Protein AF-A0AAN6U798-F1 (afdb_monomer_lite)

Sequence (147 aa):
MRNICKSAILKPLLNDYFAYQACDKNERRDRPPSESLAIFKEMKDGTDFGRKHCIRARIALDSPNGAMRNSWLQEKLAQLPRTNLDFARLYFLRTFLSKKKLTKVVDTGIVTGWDDSRMPTVRGLTVPALCGFMLTQGASRNAVTMD

pLDDT: mean 73.4, std 20.32, range [31.11, 95.44]

Organism: NCBI:txid2587402

Radius of gyration: 24.09 Å; chains: 1; bounding box: 48×41×59 Å

Foldseek 3Di:
DDDDDPPPPPPPPLQPFQQWDDDDVDPCNPPHSVVVVVLVVCLVVPHPSNVVDATWGDFDCPDPDPCRHGHRDDPDPPPDPDDDDDFADEAEDVADPDPVVQVVCVVVVVAVHCCGCPHPDPNNDDPVVVVVVCVVVDTHNDHDYHD

Structure (mmCIF, N/CA/C/O backbone):
data_AF-A0AAN6U798-F1
#
_entry.id   AF-A0AAN6U798-F1
#
loop_
_atom_site.group_PDB
_atom_site.id
_atom_site.type_symbol
_atom_site.label_atom_id
_atom_site.label_alt_id
_atom_site.label_comp_id
_atom_site.label_asym_id
_atom_site.label_entity_id
_atom_site.label_seq_id
_atom_site.pdbx_PDB_ins_code
_atom_site.Cartn_x
_atom_site.Cartn_y
_atom_site.Cartn_z
_atom_site.occupancy
_atom_site.B_iso_or_equiv
_atom_site.auth_seq_id
_atom_site.auth_comp_id
_atom_site.auth_asym_id
_atom_site.auth_atom_id
_atom_site.pdbx_PDB_model_num
ATOM 1 N N . MET A 1 1 ? -3.490 23.808 -32.966 1.00 33.59 1 MET A N 1
ATOM 2 C CA . MET A 1 1 ? -2.248 24.125 -33.700 1.00 33.59 1 MET A CA 1
ATOM 3 C C . MET A 1 1 ? -1.425 22.857 -33.821 1.00 33.59 1 MET A C 1
ATOM 5 O O . MET A 1 1 ? -1.076 22.258 -32.814 1.00 33.59 1 MET A O 1
ATOM 9 N N . ARG A 1 2 ? -1.268 22.384 -35.058 1.00 33.03 2 ARG A N 1
ATOM 10 C CA . ARG A 1 2 ? -0.542 21.164 -35.418 1.00 33.03 2 ARG A CA 1
ATOM 11 C C . ARG A 1 2 ? 0.940 21.504 -35.595 1.00 33.03 2 ARG A C 1
ATOM 13 O O . ARG A 1 2 ? 1.256 22.627 -35.961 1.00 33.03 2 ARG A O 1
ATOM 20 N N . ASN A 1 3 ? 1.771 20.473 -35.469 1.00 37.50 3 ASN A N 1
ATOM 21 C CA . ASN A 1 3 ? 3.105 20.347 -36.062 1.00 37.50 3 ASN A CA 1
ATOM 22 C C . ASN A 1 3 ? 4.228 21.219 -35.489 1.00 37.50 3 ASN A C 1
ATOM 24 O O . ASN A 1 3 ? 4.513 22.292 -36.003 1.00 37.50 3 ASN A O 1
ATOM 28 N N . ILE A 1 4 ? 4.997 20.638 -34.564 1.00 34.53 4 ILE A N 1
ATOM 29 C CA . ILE A 1 4 ? 6.454 20.803 -34.576 1.00 34.53 4 ILE A CA 1
ATOM 30 C C . ILE A 1 4 ? 7.071 19.396 -34.520 1.00 34.53 4 ILE A C 1
ATOM 32 O O . ILE A 1 4 ? 6.986 18.688 -33.520 1.00 34.53 4 ILE A O 1
ATOM 36 N N . CYS A 1 5 ? 7.578 18.965 -35.675 1.00 33.78 5 CYS A N 1
ATOM 37 C CA . CYS A 1 5 ? 8.659 17.998 -35.886 1.00 33.78 5 CYS A CA 1
ATOM 38 C C . CYS A 1 5 ? 8.776 16.789 -34.929 1.00 33.78 5 CYS A C 1
ATOM 40 O O . CYS A 1 5 ? 9.743 16.673 -34.182 1.00 33.78 5 CYS A O 1
ATOM 42 N N . LYS A 1 6 ? 7.874 15.800 -35.035 1.00 38.38 6 LYS A N 1
ATOM 43 C CA . LYS A 1 6 ? 8.084 14.463 -34.425 1.00 38.38 6 LYS A CA 1
ATOM 44 C C . LYS A 1 6 ? 8.991 13.527 -35.244 1.00 38.38 6 LYS A C 1
ATOM 46 O O . LYS A 1 6 ? 9.313 12.441 -34.776 1.00 38.38 6 LYS A O 1
ATOM 51 N N . SER A 1 7 ? 9.423 13.913 -36.447 1.00 36.28 7 SER A N 1
ATOM 52 C CA . SER A 1 7 ? 10.140 13.013 -37.367 1.00 36.28 7 SER A CA 1
ATOM 53 C C . SER A 1 7 ? 11.673 13.049 -37.274 1.00 36.28 7 SER A C 1
ATOM 55 O O . SER A 1 7 ? 12.311 12.182 -37.868 1.00 36.28 7 SER A O 1
ATOM 57 N N . ALA A 1 8 ? 12.274 13.984 -36.525 1.00 35.44 8 ALA A N 1
ATOM 58 C CA . ALA A 1 8 ? 13.729 14.202 -36.551 1.00 35.44 8 ALA A CA 1
ATOM 59 C C . ALA A 1 8 ? 14.489 13.814 -35.265 1.00 35.44 8 ALA A C 1
ATOM 61 O O . ALA A 1 8 ? 15.694 13.606 -35.319 1.00 35.44 8 ALA A O 1
ATOM 62 N N . ILE A 1 9 ? 13.814 13.659 -34.119 1.00 37.59 9 ILE A N 1
ATOM 63 C CA . ILE A 1 9 ? 14.491 13.413 -32.823 1.00 37.59 9 ILE A CA 1
ATOM 64 C C . ILE A 1 9 ? 14.493 11.919 -32.438 1.00 37.59 9 ILE A C 1
ATOM 66 O O . ILE A 1 9 ? 15.303 11.467 -31.637 1.00 37.59 9 ILE A O 1
ATOM 70 N N . LEU A 1 10 ? 13.619 11.112 -33.045 1.00 37.62 10 LEU A N 1
ATOM 71 C CA . LEU A 1 10 ? 13.371 9.724 -32.629 1.00 37.62 10 LEU A CA 1
ATOM 72 C C . LEU A 1 10 ? 14.295 8.669 -33.254 1.00 37.62 10 LEU A C 1
ATOM 74 O O . LEU A 1 10 ? 14.199 7.502 -32.887 1.00 37.62 10 LEU A O 1
ATOM 78 N N . LYS A 1 11 ? 15.175 9.043 -34.189 1.00 39.72 11 LYS A N 1
ATOM 79 C CA . LYS A 1 11 ? 16.011 8.077 -34.923 1.00 39.72 11 LYS A CA 1
ATOM 80 C C . LYS A 1 11 ? 17.413 7.819 -34.341 1.00 39.72 11 LYS A C 1
ATOM 82 O O . LYS A 1 11 ? 17.846 6.681 -34.476 1.00 39.72 11 LYS A O 1
ATOM 87 N N . PRO A 1 12 ? 18.106 8.752 -33.651 1.00 33.88 12 PRO A N 1
ATOM 88 C CA . PRO A 1 12 ? 19.424 8.439 -33.082 1.00 33.88 12 PRO A CA 1
ATOM 89 C C . PRO A 1 12 ? 19.365 7.843 -31.665 1.00 33.88 12 PRO A C 1
ATOM 91 O O . PRO A 1 12 ? 20.309 7.201 -31.233 1.00 33.88 12 PRO A O 1
ATOM 94 N N . LEU A 1 13 ? 18.262 8.024 -30.929 1.00 36.47 13 LEU A N 1
ATOM 95 C CA . LEU A 1 13 ? 18.167 7.666 -29.501 1.00 36.47 13 LEU A CA 1
ATOM 96 C C . LEU A 1 13 ? 17.644 6.247 -29.227 1.00 36.47 13 LEU A C 1
ATOM 98 O O . LEU A 1 13 ? 17.508 5.851 -28.068 1.00 36.47 13 LEU A O 1
ATOM 102 N N . LEU A 1 14 ? 17.320 5.488 -30.276 1.00 40.91 14 LEU A N 1
ATOM 103 C CA . LEU A 1 14 ? 16.775 4.135 -30.147 1.00 40.91 14 LEU A CA 1
ATOM 104 C C . LEU A 1 14 ? 17.865 3.059 -29.985 1.00 40.91 14 LEU A C 1
ATOM 106 O O . LEU A 1 14 ? 17.546 1.945 -29.578 1.00 40.91 14 LEU A O 1
ATOM 110 N N . ASN A 1 15 ? 19.128 3.382 -30.285 1.00 34.25 15 ASN A N 1
ATOM 111 C CA . ASN A 1 15 ? 20.196 2.382 -30.386 1.00 34.25 15 ASN A CA 1
ATOM 112 C C . ASN A 1 15 ? 20.916 2.070 -29.065 1.00 34.25 15 ASN A C 1
ATOM 114 O O . ASN A 1 15 ? 21.403 0.954 -28.919 1.00 34.25 15 ASN A O 1
ATOM 118 N N . ASP A 1 16 ? 20.904 2.967 -28.073 1.00 34.78 16 ASP A N 1
ATOM 119 C CA . ASP A 1 16 ? 21.809 2.819 -26.915 1.00 34.78 16 ASP A CA 1
ATOM 120 C C . ASP A 1 16 ? 21.140 2.345 -25.613 1.00 34.78 16 ASP A C 1
ATOM 122 O O . ASP A 1 16 ? 21.822 2.091 -24.624 1.00 34.78 16 ASP A O 1
ATOM 126 N N . TYR A 1 17 ? 19.810 2.199 -25.576 1.00 37.56 17 TYR A N 1
ATOM 127 C CA . TYR A 1 17 ? 19.089 1.977 -24.307 1.00 37.56 17 TYR A CA 1
ATOM 128 C C . TYR A 1 17 ? 18.102 0.806 -24.288 1.00 37.56 17 TYR A C 1
ATOM 130 O O . TYR A 1 17 ? 17.517 0.527 -23.240 1.00 37.56 17 TYR A O 1
ATOM 138 N N . PHE A 1 18 ? 17.925 0.077 -25.394 1.00 33.75 18 PHE A N 1
ATOM 139 C CA . PHE A 1 18 ? 17.010 -1.071 -25.451 1.00 33.75 18 PHE A CA 1
ATOM 140 C C . PHE A 1 18 ? 17.738 -2.394 -25.213 1.00 33.75 18 PHE A C 1
ATOM 142 O O . PHE A 1 18 ? 17.734 -3.306 -26.033 1.00 33.75 18 PHE A O 1
ATOM 149 N N . ALA A 1 19 ? 18.350 -2.495 -24.041 1.00 32.66 19 ALA A N 1
ATOM 150 C CA . ALA A 1 19 ? 18.887 -3.732 -23.511 1.00 32.66 19 ALA A CA 1
ATOM 151 C C . ALA A 1 19 ? 17.866 -4.327 -22.530 1.00 32.66 19 ALA A C 1
ATOM 153 O O . ALA A 1 19 ? 17.821 -3.966 -21.353 1.00 32.66 19 ALA A O 1
ATOM 154 N N . TYR A 1 20 ? 17.011 -5.211 -23.040 1.00 40.06 20 TYR A N 1
ATOM 155 C CA . TYR A 1 20 ? 15.884 -5.769 -22.303 1.00 40.06 20 TYR A CA 1
ATOM 156 C C . TYR A 1 20 ? 15.990 -7.282 -22.182 1.00 40.06 20 TYR A C 1
ATOM 158 O O . TYR A 1 20 ? 15.706 -7.968 -23.153 1.00 40.06 20 TYR A O 1
ATOM 166 N N . GLN A 1 21 ? 16.335 -7.807 -21.001 1.00 34.56 21 GLN A N 1
ATOM 167 C CA . GLN A 1 21 ? 15.890 -9.136 -20.569 1.00 34.56 21 GLN A CA 1
ATOM 168 C C . GLN A 1 21 ? 16.365 -9.495 -19.170 1.00 34.56 21 GLN A C 1
ATOM 170 O O . GLN A 1 21 ? 17.447 -9.104 -18.734 1.00 34.56 21 GLN A O 1
ATOM 175 N N . ALA A 1 22 ? 15.581 -10.349 -18.512 1.00 31.59 22 ALA A N 1
ATOM 176 C CA . ALA A 1 22 ? 16.094 -11.129 -17.413 1.00 31.59 22 ALA A CA 1
ATOM 177 C C . ALA A 1 22 ? 15.381 -12.465 -17.179 1.00 31.59 22 ALA A C 1
ATOM 179 O O . ALA A 1 22 ? 14.163 -12.570 -17.237 1.00 31.59 22 ALA A O 1
ATOM 180 N N . CYS A 1 23 ? 16.196 -13.459 -16.853 1.00 31.11 23 CYS A N 1
ATOM 181 C CA . CYS A 1 23 ? 16.056 -14.496 -15.827 1.00 31.11 23 CYS A CA 1
ATOM 182 C C . CYS A 1 23 ? 17.417 -15.216 -15.844 1.00 31.11 23 CYS A C 1
ATOM 184 O O . CYS A 1 23 ? 17.934 -15.408 -16.932 1.00 31.11 23 CYS A O 1
ATOM 186 N N . ASP A 1 24 ? 18.041 -15.491 -14.702 1.00 34.50 24 ASP A N 1
ATOM 187 C CA . ASP A 1 24 ? 19.209 -16.377 -14.481 1.00 34.50 24 ASP A CA 1
ATOM 188 C C . ASP A 1 24 ? 20.135 -16.667 -15.671 1.00 34.50 24 ASP A C 1
ATOM 190 O O . ASP A 1 24 ? 19.786 -17.513 -16.481 1.00 34.50 24 ASP A O 1
ATOM 194 N N . LYS A 1 25 ? 21.297 -15.984 -15.785 1.00 48.41 25 LYS A N 1
ATOM 195 C CA . LYS A 1 25 ? 22.319 -16.174 -16.854 1.00 48.41 25 LYS A CA 1
ATOM 196 C C . LYS A 1 25 ? 21.720 -16.686 -18.190 1.00 48.41 25 LYS A C 1
ATOM 198 O O . LYS A 1 25 ? 22.226 -17.634 -18.778 1.00 48.41 25 LYS A O 1
ATOM 203 N N . ASN A 1 26 ? 20.590 -16.103 -18.616 1.00 51.53 26 ASN A N 1
ATOM 204 C CA . ASN A 1 26 ? 19.814 -16.632 -19.733 1.00 51.53 26 ASN A CA 1
ATOM 205 C C . ASN A 1 26 ? 20.589 -16.378 -21.012 1.00 51.53 26 ASN A C 1
ATOM 207 O O . ASN A 1 26 ? 20.977 -15.237 -21.259 1.00 51.53 26 ASN A O 1
ATOM 211 N N . GLU A 1 27 ? 20.626 -17.381 -21.876 1.00 57.16 27 GLU A N 1
ATOM 212 C CA . GLU A 1 27 ? 20.960 -17.305 -23.304 1.00 57.16 27 GLU A CA 1
ATOM 213 C C . GLU A 1 27 ? 20.385 -16.055 -24.007 1.00 57.16 27 GLU A C 1
ATOM 215 O O . GLU A 1 27 ? 20.956 -15.515 -24.945 1.00 57.16 27 GLU A O 1
ATOM 220 N N . ARG A 1 28 ? 19.262 -15.534 -23.502 1.00 64.81 28 ARG A N 1
ATOM 221 C CA . ARG A 1 28 ? 18.529 -14.400 -24.067 1.00 64.81 28 ARG A CA 1
ATOM 222 C C . ARG A 1 28 ? 18.985 -13.020 -23.567 1.00 64.81 28 ARG A C 1
ATOM 224 O O . ARG A 1 28 ? 18.541 -12.018 -24.106 1.00 64.81 28 ARG A O 1
ATOM 231 N N . ARG A 1 29 ? 19.842 -12.912 -22.542 1.00 65.19 29 ARG A N 1
ATOM 232 C CA . ARG A 1 29 ? 20.289 -11.602 -22.009 1.00 65.19 29 ARG A CA 1
ATOM 233 C C . ARG A 1 29 ? 21.066 -10.801 -23.051 1.00 65.19 29 ARG A C 1
ATOM 235 O O . ARG A 1 29 ? 20.896 -9.583 -23.096 1.00 65.19 29 ARG A O 1
ATOM 242 N N . ASP A 1 30 ? 21.858 -11.484 -23.871 1.00 71.56 30 ASP A N 1
ATOM 243 C CA . ASP A 1 30 ? 22.761 -10.893 -24.867 1.00 71.56 30 ASP A CA 1
ATOM 244 C C . ASP A 1 30 ? 22.144 -10.826 -26.27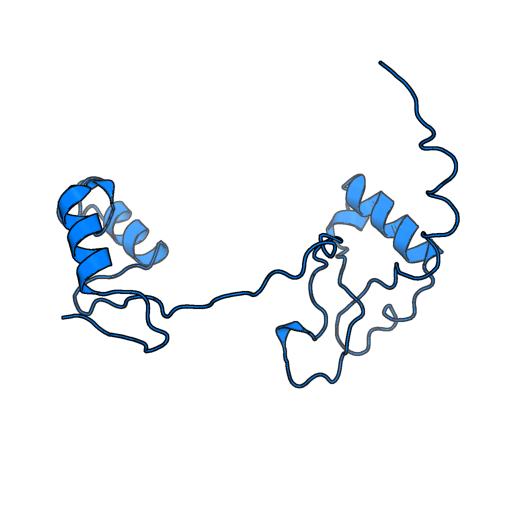4 1.00 71.56 30 ASP A C 1
ATOM 246 O O . ASP A 1 30 ? 22.828 -10.555 -27.258 1.00 71.56 30 ASP A O 1
ATOM 250 N N . ARG A 1 31 ? 20.823 -11.019 -26.367 1.00 75.19 31 ARG A N 1
ATOM 251 C CA . ARG A 1 31 ? 20.047 -10.877 -27.599 1.00 75.19 31 ARG A CA 1
ATOM 252 C C . ARG A 1 31 ? 20.252 -9.494 -28.247 1.00 75.19 31 ARG A C 1
ATOM 254 O O . ARG A 1 31 ? 20.252 -8.482 -27.532 1.00 75.19 31 ARG A O 1
ATOM 261 N N . PRO A 1 32 ? 20.342 -9.408 -29.590 1.00 84.12 32 PRO A N 1
ATOM 262 C CA . PRO A 1 32 ? 20.433 -8.127 -30.277 1.00 84.12 32 PRO A CA 1
ATOM 263 C C . PRO A 1 32 ? 19.157 -7.272 -30.099 1.00 84.12 32 PRO A C 1
ATOM 265 O O . PRO A 1 32 ? 18.044 -7.803 -29.987 1.00 84.12 32 PRO A O 1
ATOM 268 N N . PRO A 1 33 ? 19.270 -5.929 -30.127 1.00 81.38 33 PRO A N 1
ATOM 269 C CA . PRO A 1 33 ? 18.114 -5.036 -29.993 1.00 81.38 33 PRO A CA 1
ATOM 270 C C . PRO A 1 33 ? 17.022 -5.268 -31.049 1.00 81.38 33 PRO A C 1
ATOM 272 O O . PRO A 1 33 ? 15.837 -5.140 -30.746 1.00 81.38 33 PRO A O 1
ATOM 275 N N . SER A 1 34 ? 17.401 -5.655 -32.271 1.00 85.56 34 SER A N 1
ATOM 276 C CA . SER A 1 34 ? 16.475 -5.921 -33.382 1.00 85.56 34 SER A CA 1
ATOM 277 C C . SER A 1 34 ? 15.478 -7.041 -33.069 1.00 85.56 34 SER A C 1
ATOM 279 O O . SER A 1 34 ? 14.275 -6.874 -33.273 1.00 85.56 34 SER A O 1
ATOM 281 N N . GLU A 1 35 ? 15.959 -8.155 -32.519 1.00 85.12 35 GLU A N 1
ATOM 282 C CA . GLU A 1 35 ? 15.127 -9.295 -32.128 1.00 85.12 35 GLU A CA 1
ATOM 283 C C . GLU A 1 35 ? 14.245 -8.943 -30.921 1.00 85.12 35 GLU A C 1
ATOM 285 O O . GLU A 1 35 ? 13.057 -9.258 -30.895 1.00 85.12 35 GLU A O 1
ATOM 290 N N . SER A 1 36 ? 14.790 -8.211 -29.947 1.00 82.31 36 SER A N 1
ATOM 291 C CA . SER A 1 36 ? 14.032 -7.760 -28.771 1.00 82.31 36 SER A CA 1
ATOM 292 C C . SER A 1 36 ? 12.853 -6.858 -29.153 1.00 82.31 36 SER A C 1
ATOM 294 O O . SER A 1 36 ? 11.753 -7.008 -28.621 1.00 82.31 36 SER A O 1
ATOM 296 N N . LEU A 1 37 ? 13.057 -5.953 -30.115 1.00 84.94 37 LEU A N 1
ATOM 297 C CA . LEU A 1 37 ? 12.007 -5.076 -30.634 1.00 84.94 37 LEU A CA 1
ATOM 298 C C . LEU A 1 37 ? 10.936 -5.841 -31.421 1.00 84.94 37 LEU A C 1
ATOM 300 O O . LEU A 1 37 ? 9.764 -5.477 -31.340 1.00 84.94 37 LEU A O 1
ATOM 304 N N . ALA A 1 38 ? 11.306 -6.885 -32.168 1.00 87.06 38 ALA A N 1
ATOM 305 C CA . ALA A 1 38 ? 10.341 -7.731 -32.872 1.00 87.06 38 ALA A CA 1
ATOM 306 C C . ALA A 1 38 ? 9.420 -8.462 -31.885 1.00 87.06 38 ALA A C 1
ATOM 308 O O . ALA A 1 38 ? 8.201 -8.417 -32.017 1.00 87.06 38 ALA A O 1
ATOM 309 N N . ILE A 1 39 ? 9.993 -9.035 -30.828 1.00 84.50 39 ILE A N 1
ATOM 310 C CA . ILE A 1 39 ? 9.233 -9.712 -29.771 1.00 84.50 39 ILE A CA 1
ATOM 311 C C . ILE A 1 39 ? 8.354 -8.718 -29.013 1.00 84.50 39 ILE A C 1
ATOM 313 O O . ILE A 1 39 ? 7.221 -9.033 -28.666 1.00 84.50 39 ILE A O 1
ATOM 317 N N . PHE A 1 40 ? 8.832 -7.494 -28.787 1.00 84.44 40 PHE A N 1
ATOM 318 C CA . PHE A 1 40 ? 8.008 -6.461 -28.167 1.00 84.44 40 PHE A CA 1
ATOM 319 C C . PHE A 1 40 ? 6.791 -6.078 -29.019 1.00 84.44 40 PHE A C 1
ATOM 321 O O . PHE A 1 40 ? 5.726 -5.815 -28.463 1.00 84.44 40 PHE A O 1
ATOM 328 N N . LYS A 1 41 ? 6.914 -6.075 -30.352 1.00 88.25 41 LYS A N 1
ATOM 329 C CA . LYS A 1 41 ? 5.759 -5.869 -31.240 1.00 88.25 41 LYS A CA 1
ATOM 330 C C . LYS A 1 41 ? 4.730 -6.982 -31.053 1.00 88.25 41 LYS A C 1
ATOM 332 O O . LYS A 1 41 ? 3.586 -6.678 -30.750 1.00 88.25 41 LYS A O 1
ATOM 337 N N . GLU A 1 42 ? 5.165 -8.240 -31.059 1.00 85.88 42 GLU A N 1
ATOM 338 C CA . GLU A 1 42 ? 4.302 -9.398 -30.772 1.00 85.88 42 GLU A CA 1
ATOM 339 C C . GLU A 1 42 ? 3.622 -9.314 -29.393 1.00 85.88 42 GLU A C 1
ATOM 341 O O . GLU A 1 42 ? 2.448 -9.650 -29.235 1.00 85.88 42 GLU A O 1
ATOM 346 N N . MET A 1 43 ? 4.337 -8.821 -28.375 1.00 83.62 43 MET A N 1
ATOM 347 C CA . MET A 1 43 ? 3.775 -8.564 -27.043 1.00 83.62 43 MET A CA 1
ATOM 348 C C . MET A 1 43 ? 2.702 -7.476 -27.064 1.00 83.62 43 MET A C 1
ATOM 350 O O . MET A 1 43 ? 1.670 -7.628 -26.413 1.00 83.62 43 MET A O 1
ATOM 354 N N . LYS A 1 44 ? 2.945 -6.386 -27.798 1.00 85.94 44 LYS A N 1
ATOM 355 C CA . LYS A 1 44 ? 1.997 -5.281 -27.956 1.00 85.94 44 LYS A CA 1
ATOM 356 C C . LYS A 1 44 ? 0.742 -5.724 -28.706 1.00 85.94 44 LYS A C 1
ATOM 358 O O . LYS A 1 44 ? -0.356 -5.324 -28.328 1.00 85.94 44 LYS A O 1
ATOM 363 N N . ASP A 1 45 ? 0.916 -6.564 -29.719 1.00 89.50 45 ASP A N 1
ATOM 364 C CA . ASP A 1 45 ? -0.167 -7.114 -30.534 1.00 89.50 45 ASP A CA 1
ATOM 365 C C . ASP A 1 45 ? -0.910 -8.255 -29.808 1.00 89.50 45 ASP A C 1
ATOM 367 O O . ASP A 1 45 ? -1.988 -8.676 -30.221 1.00 89.50 45 ASP A O 1
ATOM 371 N N . GLY A 1 46 ? -0.382 -8.716 -28.667 1.00 87.00 46 GLY A N 1
ATOM 372 C CA . GLY A 1 46 ? -1.064 -9.626 -27.750 1.00 87.00 46 GLY A CA 1
ATOM 373 C C . GLY A 1 46 ? -1.152 -11.068 -28.246 1.00 87.00 46 GLY A C 1
ATOM 374 O O . GLY A 1 46 ? -2.026 -11.807 -27.773 1.00 87.00 46 GLY A O 1
ATOM 375 N N . THR A 1 47 ? -0.265 -11.464 -29.164 1.00 89.75 47 THR A N 1
ATOM 376 C CA . THR A 1 47 ? -0.203 -12.816 -29.734 1.00 89.75 47 THR A CA 1
ATOM 377 C C . THR A 1 47 ? 0.128 -13.863 -28.665 1.00 89.75 47 THR A C 1
ATOM 379 O O . THR A 1 47 ? 0.676 -13.548 -27.603 1.00 89.75 47 THR A O 1
ATOM 382 N N . ASP A 1 48 ? -0.179 -15.140 -28.918 1.00 87.88 48 ASP A N 1
ATOM 383 C CA . ASP A 1 48 ? 0.133 -16.230 -27.975 1.00 87.88 48 ASP A CA 1
ATOM 384 C C . ASP A 1 48 ? 1.634 -16.350 -27.688 1.00 87.88 48 ASP A C 1
ATOM 386 O O . ASP A 1 48 ? 2.044 -16.782 -26.607 1.00 87.88 48 ASP A O 1
ATOM 390 N N . PHE A 1 49 ? 2.465 -15.938 -28.648 1.00 81.06 49 PHE A N 1
ATOM 391 C CA . PHE A 1 49 ? 3.898 -15.800 -28.459 1.00 81.06 49 PHE A CA 1
ATOM 392 C C . PHE A 1 49 ? 4.216 -14.607 -27.549 1.00 81.06 49 PHE A C 1
ATOM 394 O O . PHE A 1 49 ? 4.927 -14.777 -26.558 1.00 81.06 49 PHE A O 1
ATOM 401 N N . GLY A 1 50 ? 3.640 -13.431 -27.811 1.00 75.75 50 GLY A N 1
ATOM 402 C CA . GLY A 1 50 ? 3.810 -12.233 -26.988 1.00 75.75 50 GLY A CA 1
ATOM 403 C C . GLY A 1 50 ? 3.436 -12.437 -25.515 1.00 75.75 50 GLY A C 1
ATOM 404 O O . GLY A 1 50 ? 4.196 -12.064 -24.626 1.00 75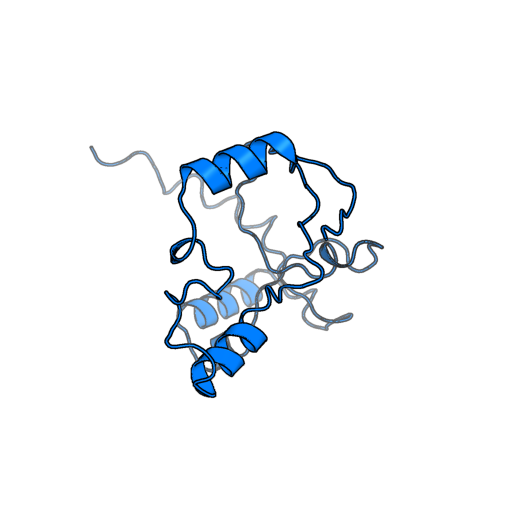.75 50 GLY A O 1
ATOM 405 N N . ARG A 1 51 ? 2.325 -13.123 -25.227 1.00 77.38 51 ARG A N 1
ATOM 406 C CA . ARG A 1 51 ? 1.862 -13.387 -23.846 1.00 77.38 51 ARG A CA 1
ATOM 407 C C . ARG A 1 51 ? 2.816 -14.256 -23.022 1.00 77.38 51 ARG A C 1
ATOM 409 O O . ARG A 1 51 ? 2.817 -14.170 -21.798 1.00 77.38 51 ARG A O 1
ATOM 416 N N . LYS A 1 52 ? 3.625 -15.090 -23.682 1.00 80.50 52 LYS A N 1
ATOM 417 C CA . LYS A 1 52 ? 4.655 -15.928 -23.040 1.00 80.50 52 LYS A CA 1
ATOM 418 C C . LYS A 1 52 ? 5.954 -15.162 -22.770 1.00 80.50 52 LYS A C 1
ATOM 420 O O . LYS A 1 52 ? 6.830 -15.677 -22.076 1.00 80.50 52 LYS A O 1
ATOM 425 N N . HIS A 1 53 ? 6.096 -13.959 -23.326 1.00 77.75 53 HIS A N 1
ATOM 426 C CA . HIS A 1 53 ? 7.291 -13.134 -23.214 1.00 77.75 53 HIS A CA 1
ATOM 427 C C . HIS A 1 53 ? 7.084 -11.972 -22.253 1.00 77.75 53 HIS A C 1
ATOM 429 O O . HIS A 1 53 ? 5.973 -11.552 -21.944 1.00 77.75 53 HIS A O 1
ATOM 435 N N . CYS A 1 54 ? 8.196 -11.480 -21.719 1.00 75.38 54 CYS A N 1
ATOM 436 C CA . CYS A 1 54 ? 8.182 -10.483 -20.671 1.00 75.38 54 CYS A CA 1
ATOM 437 C C . CYS A 1 54 ? 9.420 -9.589 -20.788 1.00 75.38 54 CYS A C 1
ATOM 439 O O . CYS A 1 54 ? 10.510 -10.066 -21.119 1.00 75.38 54 CYS A O 1
ATOM 441 N N . ILE A 1 55 ? 9.241 -8.294 -20.540 1.00 76.56 55 ILE A N 1
ATOM 442 C CA . ILE A 1 55 ? 10.284 -7.282 -20.698 1.00 76.56 55 ILE A CA 1
ATOM 443 C C . ILE A 1 55 ? 10.855 -6.921 -19.334 1.00 76.56 55 ILE A C 1
ATOM 445 O O . ILE A 1 55 ? 10.122 -6.580 -18.410 1.00 76.56 55 ILE A O 1
ATOM 449 N N . ARG A 1 56 ? 12.182 -6.958 -19.213 1.00 70.00 56 ARG A N 1
ATOM 450 C CA . ARG A 1 56 ? 12.903 -6.616 -17.981 1.00 70.00 56 ARG A CA 1
ATOM 451 C C . ARG A 1 56 ? 14.117 -5.754 -18.305 1.00 70.00 56 ARG A C 1
ATOM 453 O O . ARG A 1 56 ? 14.705 -5.916 -19.368 1.00 70.00 56 ARG A O 1
ATOM 460 N N . ALA A 1 57 ? 14.491 -4.859 -17.404 1.00 72.69 57 ALA A N 1
ATOM 461 C CA . ALA A 1 57 ? 15.622 -3.956 -17.553 1.00 72.69 57 ALA A CA 1
ATOM 462 C C . ALA A 1 57 ? 16.967 -4.678 -17.356 1.00 72.69 57 ALA A C 1
ATOM 464 O O . ALA A 1 57 ? 17.133 -5.473 -16.425 1.00 72.69 57 ALA A O 1
ATOM 465 N N . ARG A 1 58 ? 17.957 -4.358 -18.199 1.00 71.69 58 ARG A N 1
ATOM 466 C CA . ARG A 1 58 ? 19.355 -4.774 -18.016 1.00 71.69 58 ARG A CA 1
ATOM 467 C C . ARG A 1 58 ? 20.068 -3.773 -17.091 1.00 71.69 58 ARG A C 1
ATOM 469 O O . ARG A 1 58 ? 20.503 -2.725 -17.548 1.00 71.69 58 ARG A O 1
ATOM 476 N N . ILE A 1 59 ? 20.157 -4.091 -15.794 1.00 71.81 59 ILE A N 1
ATOM 477 C CA . ILE A 1 59 ? 20.802 -3.241 -14.767 1.00 71.81 59 ILE A CA 1
ATOM 478 C C . ILE A 1 59 ? 22.084 -3.921 -14.252 1.00 71.81 59 ILE A C 1
ATOM 480 O O . ILE A 1 59 ? 23.117 -3.835 -14.902 1.00 71.81 59 ILE A O 1
ATOM 484 N N . ALA A 1 60 ? 22.029 -4.661 -13.144 1.00 67.50 60 ALA A N 1
ATOM 485 C CA . ALA A 1 60 ? 23.164 -5.399 -12.584 1.00 67.50 60 ALA A CA 1
ATOM 486 C C . ALA A 1 60 ? 22.661 -6.746 -12.049 1.00 67.50 60 ALA A C 1
ATOM 488 O O . ALA A 1 60 ? 21.679 -6.791 -11.309 1.00 67.50 60 ALA A O 1
ATOM 489 N N . LEU A 1 61 ? 23.275 -7.855 -12.474 1.00 65.38 61 LEU A N 1
ATOM 490 C CA . LEU A 1 61 ? 22.813 -9.205 -12.101 1.00 65.38 61 LEU A CA 1
ATOM 491 C C . LEU A 1 61 ? 23.309 -9.619 -10.712 1.00 65.38 61 LEU A C 1
ATOM 493 O O . LEU A 1 61 ? 22.631 -10.330 -9.980 1.00 65.38 61 LEU A O 1
ATOM 497 N N . ASP A 1 62 ? 24.500 -9.152 -10.387 1.00 73.06 62 ASP A N 1
ATOM 498 C CA . ASP A 1 62 ? 25.307 -9.421 -9.206 1.00 73.06 62 ASP A CA 1
ATOM 499 C C . ASP A 1 62 ? 25.089 -8.399 -8.081 1.00 73.06 62 ASP A C 1
ATOM 501 O O . ASP A 1 62 ? 25.668 -8.536 -7.007 1.00 73.06 62 ASP A O 1
ATOM 505 N N . SER A 1 63 ? 24.215 -7.404 -8.281 1.00 75.00 63 SER A N 1
ATOM 506 C CA . SER A 1 63 ? 23.924 -6.403 -7.250 1.00 75.00 63 SER A CA 1
ATOM 507 C C . SER A 1 63 ? 23.455 -7.074 -5.952 1.00 75.00 63 SER A C 1
ATOM 509 O O . SER A 1 63 ? 22.610 -7.971 -6.008 1.00 75.00 63 SER A O 1
ATOM 511 N N . PRO A 1 64 ? 23.913 -6.645 -4.765 1.00 79.38 64 PRO A N 1
ATOM 512 C CA . PRO A 1 64 ? 23.358 -7.118 -3.497 1.00 79.38 64 PRO A CA 1
ATOM 513 C C . PRO A 1 64 ? 21.883 -6.708 -3.321 1.00 79.38 64 PRO A C 1
ATOM 515 O O . PRO A 1 64 ? 21.153 -7.347 -2.567 1.00 79.38 64 PRO A O 1
ATOM 518 N N . ASN A 1 65 ? 21.415 -5.688 -4.051 1.00 78.62 65 ASN A N 1
ATOM 519 C CA . ASN A 1 65 ? 20.024 -5.258 -4.039 1.00 78.62 65 ASN A CA 1
ATOM 520 C C . ASN A 1 65 ? 19.173 -6.112 -4.994 1.00 78.62 65 ASN A C 1
ATOM 522 O O . ASN A 1 65 ? 19.254 -5.978 -6.218 1.00 78.62 65 ASN A O 1
ATOM 526 N N . GLY A 1 66 ? 18.296 -6.948 -4.432 1.00 71.38 66 GLY A N 1
ATOM 527 C CA . GLY A 1 66 ? 17.393 -7.812 -5.199 1.00 71.38 66 GLY A CA 1
ATOM 528 C C . GLY A 1 66 ? 16.460 -7.059 -6.154 1.00 71.38 66 GLY A C 1
ATOM 529 O O . GLY A 1 66 ? 16.151 -7.583 -7.217 1.00 71.38 66 GLY A O 1
ATOM 530 N N . ALA A 1 67 ? 16.076 -5.817 -5.840 1.00 70.75 67 ALA A N 1
ATOM 531 C CA . ALA A 1 67 ? 15.234 -4.997 -6.716 1.00 70.75 67 ALA A CA 1
ATOM 532 C C . ALA A 1 67 ? 15.977 -4.489 -7.964 1.00 70.75 67 ALA A C 1
ATOM 534 O O . ALA A 1 67 ? 15.350 -4.160 -8.969 1.00 70.75 67 ALA A O 1
ATOM 535 N N . MET A 1 68 ? 17.311 -4.421 -7.911 1.00 68.94 68 MET A N 1
ATOM 536 C CA . MET A 1 68 ? 18.148 -4.056 -9.059 1.00 68.94 68 MET A CA 1
ATOM 537 C C . MET A 1 68 ? 18.464 -5.255 -9.950 1.00 68.94 68 MET A C 1
ATOM 539 O O . MET A 1 68 ? 18.782 -5.080 -11.128 1.00 68.94 68 MET A O 1
ATOM 543 N N . ARG A 1 69 ? 18.344 -6.475 -9.417 1.00 66.88 69 ARG A N 1
ATOM 544 C CA . ARG A 1 69 ? 18.444 -7.685 -10.224 1.00 66.88 69 ARG A CA 1
ATOM 545 C C . ARG A 1 69 ? 17.195 -7.766 -11.081 1.00 66.88 69 ARG A C 1
ATOM 547 O O . ARG A 1 69 ? 16.104 -7.991 -10.569 1.00 66.88 69 ARG A O 1
ATOM 554 N N . ASN A 1 70 ? 17.363 -7.669 -12.398 1.00 57.34 70 ASN A N 1
ATOM 555 C CA . ASN A 1 70 ? 16.342 -8.137 -13.331 1.00 57.34 70 ASN A CA 1
ATOM 556 C C . ASN A 1 70 ? 14.981 -7.418 -13.195 1.00 57.34 70 ASN A C 1
ATOM 558 O O . ASN A 1 70 ? 13.933 -8.039 -13.383 1.00 57.34 70 ASN A O 1
ATOM 562 N N . SER A 1 71 ? 15.003 -6.125 -12.855 1.00 59.16 71 SER A N 1
ATOM 563 C CA . SER A 1 71 ? 13.797 -5.344 -12.567 1.00 59.16 71 SER A CA 1
ATOM 564 C C . SER A 1 71 ? 12.871 -5.248 -13.779 1.00 59.16 71 SER A C 1
ATOM 566 O O . SER A 1 71 ? 13.326 -5.058 -14.908 1.00 59.16 71 SER A O 1
ATOM 568 N N . TRP A 1 72 ? 11.564 -5.368 -13.558 1.00 55.75 72 TRP A N 1
ATOM 569 C CA . TRP A 1 72 ? 10.562 -5.061 -14.576 1.00 55.75 72 TRP A CA 1
ATOM 570 C C . TRP A 1 72 ? 10.691 -3.595 -14.973 1.00 55.75 72 TRP A C 1
ATOM 572 O O . TRP A 1 72 ? 10.832 -2.729 -14.109 1.00 55.75 72 TRP A O 1
ATOM 582 N N . LEU A 1 73 ? 10.705 -3.320 -16.278 1.00 54.62 73 LEU A N 1
ATOM 583 C CA . LEU A 1 73 ? 11.008 -1.978 -16.756 1.00 54.62 73 LEU A CA 1
ATOM 584 C C . LEU A 1 73 ? 9.977 -0.972 -16.227 1.00 54.62 73 LEU A C 1
ATOM 586 O O . LEU A 1 73 ? 8.796 -1.053 -16.554 1.00 54.62 73 LEU A O 1
ATOM 590 N N . GLN A 1 74 ? 10.453 0.015 -15.471 1.00 50.38 74 GLN A N 1
ATOM 591 C CA . GLN A 1 74 ? 9.762 1.286 -15.315 1.00 50.38 74 GLN A CA 1
ATOM 592 C C . GLN A 1 74 ? 10.302 2.235 -16.383 1.00 50.38 74 GLN A C 1
ATOM 594 O O . GLN A 1 74 ? 11.498 2.520 -16.444 1.00 50.38 74 GLN A O 1
ATOM 599 N N . GLU A 1 75 ? 9.416 2.645 -17.283 1.00 50.28 75 GLU A N 1
ATOM 600 C CA . GLU A 1 75 ? 9.731 3.507 -18.415 1.00 50.28 75 GLU A CA 1
ATOM 601 C C . GLU 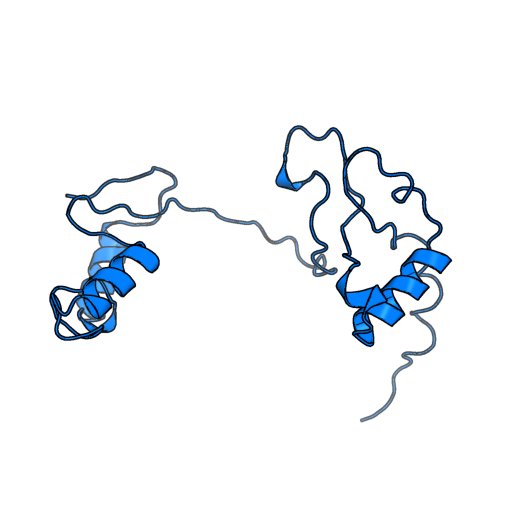A 1 75 ? 10.260 4.877 -17.948 1.00 50.28 75 GLU A C 1
ATOM 603 O O . GLU A 1 75 ? 9.946 5.348 -16.851 1.00 50.28 75 GLU A O 1
ATOM 608 N N . LYS A 1 76 ? 11.095 5.511 -18.784 1.00 48.56 76 LYS A N 1
ATOM 609 C CA . LYS A 1 76 ? 11.787 6.783 -18.516 1.00 48.56 76 LYS A CA 1
ATOM 610 C C . LYS A 1 76 ? 10.837 7.879 -17.998 1.00 48.56 76 LYS A C 1
ATOM 612 O O . LYS A 1 76 ? 10.273 8.641 -18.774 1.00 48.56 76 LYS A O 1
ATOM 617 N N . LEU A 1 77 ? 10.794 8.060 -16.679 1.00 50.94 77 LEU A N 1
ATOM 618 C CA . LEU A 1 77 ? 10.340 9.292 -16.015 1.00 50.94 77 LEU A CA 1
ATOM 619 C C . LEU A 1 77 ? 11.502 9.992 -15.286 1.00 50.94 77 LEU A C 1
ATOM 621 O O . LEU A 1 77 ? 11.309 10.674 -14.282 1.00 50.94 77 LEU A O 1
ATOM 625 N N . ALA A 1 78 ? 12.724 9.810 -15.791 1.00 50.72 78 ALA A N 1
ATOM 626 C CA . ALA A 1 78 ? 13.964 10.331 -15.220 1.00 50.72 78 ALA A CA 1
ATOM 627 C C . ALA A 1 78 ? 14.284 11.756 -15.707 1.00 50.72 78 ALA A C 1
ATOM 629 O O . ALA A 1 78 ? 15.361 11.996 -16.242 1.00 50.72 78 ALA A O 1
ATOM 630 N N . GLN A 1 79 ? 13.348 12.697 -15.570 1.00 56.69 79 GLN A N 1
ATOM 631 C CA . GLN A 1 79 ? 13.644 14.113 -15.847 1.00 56.69 79 GLN A CA 1
ATOM 632 C C . GLN A 1 79 ? 13.620 15.001 -14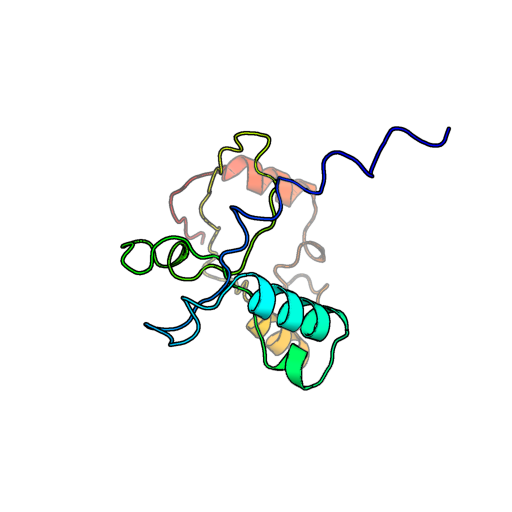.602 1.00 56.69 79 GLN A C 1
ATOM 634 O O . GLN A 1 79 ? 14.052 16.144 -14.676 1.00 56.69 79 GLN A O 1
ATOM 639 N N . LEU A 1 80 ? 13.196 14.482 -13.445 1.00 55.19 80 LEU A N 1
ATOM 640 C CA . LEU A 1 80 ? 13.265 15.205 -12.176 1.00 55.19 80 LEU A CA 1
ATOM 641 C C . LEU A 1 80 ? 13.867 14.286 -11.106 1.00 55.19 80 LEU A C 1
ATOM 643 O O . LEU A 1 80 ? 13.382 13.157 -10.967 1.00 55.19 80 LEU A O 1
ATOM 647 N N . PRO A 1 81 ? 14.893 14.720 -10.349 1.00 58.50 81 PRO A N 1
ATOM 648 C CA . PRO A 1 81 ? 15.362 13.969 -9.194 1.00 58.50 81 PRO A CA 1
ATOM 649 C C . PRO A 1 81 ? 14.231 13.931 -8.160 1.00 58.50 81 PRO A C 1
ATOM 651 O O . PRO A 1 81 ? 13.960 14.911 -7.471 1.00 58.50 81 PRO A O 1
ATOM 654 N N . ARG A 1 82 ? 13.516 12.805 -8.090 1.00 65.25 82 ARG A N 1
ATOM 655 C CA . ARG A 1 82 ? 12.519 12.559 -7.047 1.00 65.25 82 ARG A CA 1
ATOM 656 C C . ARG A 1 82 ? 13.193 11.823 -5.900 1.00 65.25 82 ARG A C 1
ATOM 658 O O . ARG A 1 82 ? 13.661 10.701 -6.078 1.00 65.25 82 ARG A O 1
ATOM 665 N N . THR A 1 83 ? 13.219 12.447 -4.731 1.00 76.25 83 THR A N 1
ATOM 666 C CA . THR A 1 83 ? 13.629 11.788 -3.491 1.00 76.25 83 THR A CA 1
ATOM 667 C C . THR A 1 83 ? 12.462 10.952 -2.982 1.00 76.25 83 THR A C 1
ATOM 669 O O . THR A 1 83 ? 11.399 11.493 -2.680 1.00 76.25 83 THR A O 1
ATOM 672 N N . ASN A 1 84 ? 12.645 9.634 -2.893 1.00 79.44 84 ASN A N 1
ATOM 673 C CA . ASN A 1 84 ? 11.664 8.762 -2.255 1.00 79.44 84 ASN A CA 1
ATOM 674 C C . ASN A 1 84 ? 11.790 8.910 -0.734 1.00 79.44 84 ASN A C 1
ATOM 676 O O . ASN A 1 84 ? 12.884 8.785 -0.180 1.00 79.44 84 ASN A O 1
ATOM 680 N N . LEU A 1 85 ? 10.676 9.204 -0.069 1.00 83.06 85 LEU A N 1
ATOM 681 C CA . LEU A 1 85 ? 10.588 9.280 1.384 1.00 83.06 85 LEU A CA 1
ATOM 682 C C . LEU A 1 85 ? 9.697 8.147 1.874 1.00 83.06 85 LEU A C 1
ATOM 684 O O . LEU A 1 85 ? 8.480 8.185 1.705 1.00 83.06 85 LEU A O 1
ATOM 688 N N . ASP A 1 86 ? 10.327 7.154 2.491 1.00 87.88 86 ASP A N 1
ATOM 689 C CA . ASP A 1 86 ? 9.627 6.009 3.055 1.00 87.88 86 ASP A CA 1
ATOM 690 C C . ASP A 1 86 ? 9.268 6.254 4.525 1.00 87.88 86 ASP A C 1
ATOM 692 O O . ASP A 1 86 ? 10.033 6.860 5.289 1.00 87.88 86 ASP A O 1
ATOM 696 N N . PHE A 1 87 ? 8.111 5.727 4.917 1.00 91.06 87 PHE A N 1
ATOM 697 C CA . PHE A 1 87 ? 7.597 5.701 6.282 1.00 91.06 87 PHE A CA 1
ATOM 698 C C . PHE A 1 87 ? 7.146 4.282 6.641 1.00 91.06 87 PHE A C 1
ATOM 700 O O . PHE A 1 87 ? 6.802 3.476 5.772 1.00 91.06 87 PHE A O 1
ATOM 707 N N . ALA A 1 88 ? 7.167 3.959 7.931 1.00 91.31 88 ALA A N 1
ATOM 708 C CA . ALA A 1 88 ? 6.711 2.671 8.419 1.00 91.31 88 ALA A CA 1
ATOM 709 C C . ALA A 1 88 ? 5.185 2.568 8.348 1.00 91.31 88 ALA A C 1
ATOM 711 O O . ALA A 1 88 ? 4.447 3.529 8.567 1.00 91.31 88 ALA A O 1
ATOM 712 N N . ARG A 1 89 ? 4.705 1.359 8.065 1.00 89.88 89 ARG A N 1
ATOM 713 C CA . ARG A 1 89 ? 3.283 1.031 8.140 1.00 89.88 89 ARG A CA 1
ATOM 714 C C . AR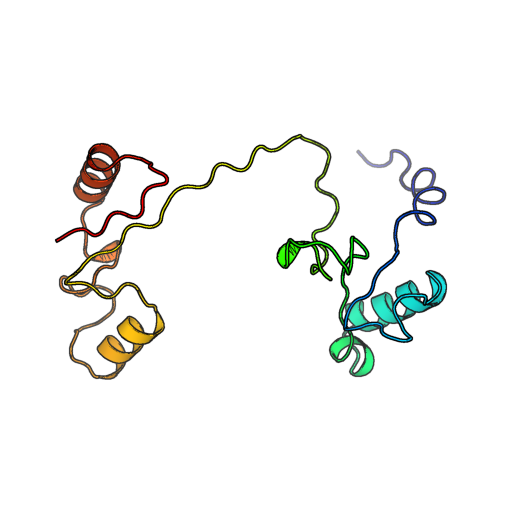G A 1 89 ? 2.847 0.924 9.606 1.00 89.88 89 ARG A C 1
ATOM 716 O O . ARG A 1 89 ? 3.590 0.390 10.424 1.00 89.88 89 ARG A O 1
ATOM 723 N N . LEU A 1 90 ? 1.620 1.352 9.902 1.00 88.19 90 LEU A N 1
ATOM 724 C CA . LEU A 1 90 ? 0.976 1.136 11.200 1.00 88.19 90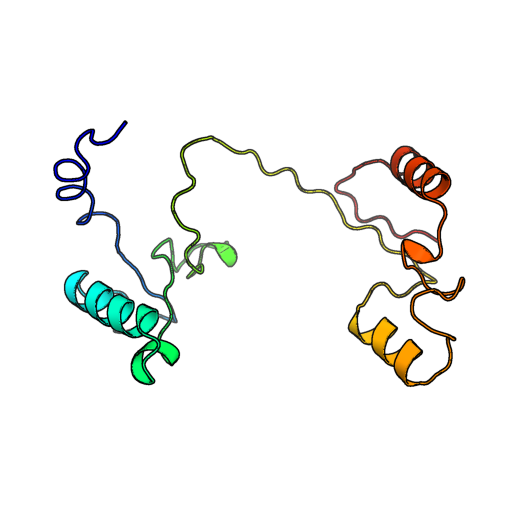 LEU A CA 1
ATOM 725 C C . LEU A 1 90 ? 0.482 -0.311 11.346 1.00 88.19 90 LEU A C 1
ATOM 727 O O . LEU A 1 90 ? -0.152 -0.855 10.431 1.00 88.19 90 LEU A O 1
ATOM 731 N N . TYR A 1 91 ? 0.741 -0.907 12.509 1.00 89.44 91 TYR A N 1
ATOM 732 C CA . TYR A 1 91 ? 0.251 -2.230 12.892 1.00 89.44 91 TYR A CA 1
ATOM 733 C C . TYR A 1 91 ? -0.669 -2.112 14.107 1.00 89.44 91 TYR A C 1
ATOM 735 O O . TYR A 1 91 ? -0.328 -1.441 15.071 1.00 89.44 91 TYR A O 1
ATOM 743 N N . PHE A 1 92 ? -1.819 -2.784 14.072 1.00 89.62 92 PHE A N 1
ATOM 744 C CA . PHE A 1 92 ? -2.781 -2.828 15.177 1.00 89.62 92 PHE A CA 1
ATOM 745 C C . PHE A 1 92 ? -2.831 -4.246 15.751 1.00 89.62 92 PHE A C 1
ATOM 747 O O . PHE A 1 92 ? -2.888 -5.205 14.980 1.00 89.62 92 PHE A O 1
ATOM 754 N N . LEU A 1 93 ? -2.832 -4.394 17.077 1.00 88.06 93 LEU A N 1
ATOM 755 C CA . LEU A 1 93 ? -2.835 -5.708 17.736 1.00 88.06 93 LEU A CA 1
ATOM 756 C C . LEU A 1 93 ? -4.173 -6.439 17.600 1.00 88.06 93 LEU A C 1
ATOM 758 O O . LEU A 1 93 ? -4.213 -7.618 17.252 1.00 88.06 93 LEU A O 1
ATOM 762 N N . ARG A 1 94 ? -5.281 -5.736 17.840 1.00 89.69 94 ARG A N 1
ATOM 763 C CA . ARG A 1 94 ? -6.634 -6.319 17.880 1.00 89.69 94 ARG A CA 1
ATOM 764 C C . ARG A 1 94 ? -7.388 -6.246 16.549 1.00 89.69 94 ARG A C 1
ATOM 766 O O . ARG A 1 94 ? -8.577 -6.543 16.495 1.00 89.69 94 ARG A O 1
ATOM 773 N N . THR A 1 95 ? -6.693 -5.907 15.464 1.00 89.19 95 THR A N 1
ATOM 774 C CA . THR A 1 95 ? -7.307 -5.665 14.154 1.00 89.19 95 THR A CA 1
ATOM 775 C C . THR A 1 95 ? -6.503 -6.315 13.039 1.00 89.19 95 THR A C 1
ATOM 777 O O . THR A 1 95 ? -5.286 -6.175 12.948 1.00 89.19 95 THR A O 1
ATOM 780 N N . PHE A 1 96 ? -7.185 -6.984 12.110 1.00 89.62 96 PHE A N 1
ATOM 781 C CA . PHE A 1 96 ? -6.563 -7.503 10.895 1.00 89.62 96 PHE A CA 1
ATOM 782 C C . PHE A 1 96 ? -6.769 -6.538 9.720 1.00 89.62 96 PHE A C 1
ATOM 784 O O . PHE A 1 96 ? -7.887 -6.246 9.317 1.00 89.62 96 PHE A O 1
ATOM 791 N N . LEU A 1 97 ? -5.666 -6.094 9.109 1.00 89.44 97 LEU A N 1
ATOM 792 C CA . LEU A 1 97 ? -5.674 -5.197 7.938 1.00 89.44 97 LEU A CA 1
ATOM 793 C C . LEU A 1 97 ? -5.523 -5.930 6.592 1.00 89.44 97 LEU A C 1
ATOM 795 O O . LEU A 1 97 ? -5.390 -5.307 5.539 1.00 89.44 97 LEU A O 1
ATOM 799 N N . SER A 1 98 ? -5.449 -7.263 6.602 1.00 92.00 98 SER A N 1
ATOM 800 C CA . SER A 1 98 ? -5.257 -8.040 5.374 1.00 92.00 98 SER A CA 1
ATOM 801 C C . SER A 1 98 ? -6.569 -8.178 4.610 1.00 92.00 98 SER A C 1
ATOM 803 O O . SER A 1 98 ? -7.530 -8.735 5.143 1.00 92.00 98 SER A O 1
ATOM 805 N N . LYS A 1 99 ? -6.573 -7.773 3.331 1.00 90.81 99 LYS A N 1
ATOM 806 C CA . LYS A 1 99 ? -7.735 -7.898 2.434 1.00 90.81 99 LYS A CA 1
ATOM 807 C C . LYS A 1 99 ? -8.301 -9.318 2.428 1.00 90.81 99 LYS A C 1
ATOM 809 O O . LYS A 1 99 ? -9.498 -9.487 2.583 1.00 90.81 99 LYS A O 1
ATOM 814 N N . LYS A 1 100 ? -7.443 -10.339 2.338 1.00 94.19 100 LYS A N 1
ATOM 815 C CA . LYS A 1 100 ? -7.876 -11.748 2.320 1.00 94.19 100 LYS A CA 1
ATOM 816 C C . LYS A 1 100 ? -8.615 -12.155 3.601 1.00 94.19 100 LYS A C 1
ATOM 818 O O . LYS A 1 100 ? -9.596 -12.885 3.529 1.00 94.19 100 LYS A O 1
ATOM 823 N N . LYS A 1 101 ? -8.147 -11.689 4.766 1.00 92.19 101 LYS A N 1
ATOM 824 C CA . LYS A 1 101 ? -8.787 -11.986 6.058 1.00 92.19 101 LYS A CA 1
ATOM 825 C C . LYS A 1 101 ? -10.124 -11.254 6.188 1.00 92.19 101 LYS A C 1
ATOM 827 O O . LYS A 1 101 ? -11.097 -11.869 6.595 1.00 92.19 101 LYS A O 1
ATOM 832 N N . LEU A 1 102 ? -10.174 -9.984 5.782 1.00 92.00 102 LEU A N 1
ATOM 833 C CA . LEU A 1 102 ? -11.403 -9.185 5.774 1.00 92.00 102 LEU A CA 1
ATOM 834 C C . LEU A 1 102 ? -12.469 -9.783 4.852 1.00 92.00 102 LEU A C 1
ATOM 836 O O . LEU A 1 102 ? -13.599 -9.965 5.285 1.00 92.00 102 LEU A O 1
ATOM 840 N N . THR A 1 103 ? -12.095 -10.175 3.632 1.00 92.69 103 THR A N 1
ATOM 841 C CA . THR A 1 103 ? -13.005 -10.855 2.700 1.00 92.69 103 THR A CA 1
ATOM 842 C C . THR A 1 103 ? -13.558 -12.139 3.310 1.00 92.69 103 THR A C 1
ATOM 844 O O . THR A 1 103 ? -14.765 -12.314 3.324 1.00 92.69 103 THR A O 1
ATOM 847 N N . LYS A 1 104 ? -12.714 -12.968 3.941 1.00 94.06 104 LYS A N 1
ATOM 848 C CA . LYS A 1 104 ? -13.183 -14.188 4.615 1.00 94.06 104 LYS A CA 1
ATOM 849 C C . LYS A 1 104 ? -14.233 -13.898 5.696 1.00 94.06 104 LYS A C 1
ATOM 851 O O . LYS A 1 104 ? -15.199 -14.638 5.807 1.00 94.06 104 LYS A O 1
ATOM 856 N N . VAL A 1 105 ? -14.051 -12.842 6.489 1.00 93.69 105 VAL A N 1
ATOM 857 C CA . VAL A 1 105 ? -14.993 -12.472 7.561 1.00 93.69 105 VAL A CA 1
ATOM 858 C C . VAL A 1 105 ? -16.339 -12.017 6.993 1.00 93.69 105 VAL A C 1
ATOM 860 O O . VAL A 1 105 ? -17.376 -12.424 7.516 1.00 93.69 105 VAL A O 1
ATOM 863 N N . VAL A 1 106 ? -16.324 -11.257 5.895 1.00 92.81 106 VAL A N 1
ATOM 864 C CA . VAL A 1 106 ? -17.538 -10.871 5.159 1.00 92.81 106 VAL A CA 1
ATOM 865 C C . VAL A 1 106 ? -18.220 -12.100 4.546 1.00 92.81 106 VAL A C 1
ATOM 867 O O . VAL A 1 106 ? -19.417 -12.279 4.735 1.00 92.81 106 VAL A O 1
ATOM 870 N N . ASP A 1 107 ? -17.462 -12.992 3.905 1.00 95.44 107 ASP A N 1
ATOM 871 C CA . ASP A 1 107 ? -17.996 -14.198 3.255 1.00 95.44 107 ASP A CA 1
ATOM 872 C C . ASP A 1 107 ? -18.623 -15.178 4.262 1.00 95.44 107 ASP A C 1
ATOM 874 O O . ASP A 1 107 ? -19.618 -15.831 3.967 1.00 95.44 107 ASP A O 1
ATOM 878 N N . THR A 1 108 ? -18.062 -15.276 5.474 1.00 95.06 108 THR A N 1
ATOM 879 C CA . THR A 1 108 ? -18.622 -16.103 6.563 1.00 95.06 108 THR A CA 1
ATOM 880 C C . THR A 1 108 ? -19.859 -15.500 7.237 1.00 95.06 108 THR A C 1
ATOM 882 O O . THR A 1 108 ? -20.455 -16.160 8.083 1.00 95.06 108 THR A O 1
ATOM 885 N N . GLY A 1 109 ? -20.237 -14.257 6.914 1.00 92.56 109 GLY A N 1
ATOM 886 C CA . GLY A 1 109 ? -21.406 -13.588 7.494 1.00 92.56 109 GLY A CA 1
ATOM 887 C C . GLY A 1 109 ? -21.259 -13.164 8.962 1.00 92.56 109 GLY A C 1
ATOM 888 O O . GLY A 1 109 ? -22.249 -12.816 9.598 1.00 92.56 109 GLY A O 1
ATOM 889 N N . ILE A 1 110 ? -20.042 -13.170 9.524 1.00 92.00 110 ILE A N 1
ATOM 890 C CA . ILE A 1 110 ? -19.777 -12.686 10.898 1.00 92.00 110 ILE A CA 1
ATOM 891 C C . ILE A 1 110 ? -20.065 -11.175 11.011 1.00 92.00 110 ILE A C 1
ATOM 893 O O . ILE A 1 110 ? -20.486 -10.674 12.062 1.00 92.00 110 ILE A O 1
ATOM 897 N N . VAL A 1 111 ? -19.832 -10.448 9.918 1.00 91.81 111 VAL A N 1
ATOM 898 C CA . VAL A 1 111 ? -20.128 -9.019 9.762 1.00 91.81 111 VAL A CA 1
ATOM 899 C C . VAL A 1 111 ? -21.242 -8.817 8.747 1.00 91.81 111 VAL A C 1
ATOM 901 O O . VAL A 1 111 ? -21.376 -9.603 7.812 1.00 91.81 111 VAL A O 1
ATOM 904 N N . THR A 1 112 ? -22.026 -7.751 8.912 1.00 90.69 112 THR A N 1
ATOM 905 C CA . THR A 1 112 ? -23.136 -7.441 7.995 1.00 90.69 112 THR A CA 1
ATOM 906 C C . THR A 1 112 ? -22.642 -7.033 6.604 1.00 90.69 112 THR A C 1
ATOM 908 O O . THR A 1 112 ? -23.349 -7.212 5.616 1.00 90.69 112 THR A O 1
ATOM 911 N N . GLY A 1 113 ? -21.414 -6.513 6.513 1.00 90.31 113 GLY A N 1
ATOM 912 C CA . GLY A 1 113 ? -20.767 -6.130 5.265 1.00 90.31 113 GLY A CA 1
ATOM 913 C C . GLY A 1 113 ? -19.498 -5.308 5.493 1.00 90.31 113 GLY A C 1
ATOM 914 O O . GLY A 1 113 ? -18.959 -5.250 6.596 1.00 90.31 113 GLY A O 1
ATOM 915 N N . TRP A 1 114 ? -19.020 -4.643 4.440 1.00 89.12 114 TRP A N 1
ATOM 916 C CA . TRP A 1 114 ? -17.830 -3.774 4.491 1.00 89.12 114 TRP A CA 1
ATOM 917 C C . TRP A 1 114 ? -18.050 -2.447 5.230 1.00 89.12 114 TRP A C 1
ATOM 919 O O . TRP A 1 114 ? -17.072 -1.780 5.582 1.00 89.12 114 TRP A O 1
ATOM 929 N N . ASP A 1 115 ? -19.315 -2.097 5.456 1.00 88.31 115 ASP A N 1
ATOM 930 C CA . ASP A 1 115 ? -19.760 -0.877 6.133 1.00 88.31 115 ASP A CA 1
ATOM 931 C C . ASP A 1 115 ? -20.110 -1.128 7.619 1.00 88.31 115 ASP A C 1
ATOM 933 O O . ASP A 1 115 ? -20.540 -0.215 8.318 1.00 88.31 115 ASP A O 1
ATOM 937 N N . ASP A 1 116 ? -19.928 -2.358 8.119 1.00 90.25 116 ASP A N 1
ATOM 938 C CA . ASP A 1 116 ? -20.145 -2.714 9.528 1.00 90.25 116 ASP A CA 1
ATOM 939 C C . ASP A 1 116 ? -19.173 -1.937 10.439 1.00 90.25 116 ASP A C 1
ATOM 941 O O . ASP A 1 116 ? -17.976 -1.881 10.161 1.00 90.25 116 ASP A O 1
ATOM 945 N N . SER A 1 117 ? -19.653 -1.370 11.553 1.00 86.75 117 SER A N 1
ATOM 946 C CA . SER A 1 117 ? -18.830 -0.575 12.485 1.00 86.75 117 SER A CA 1
ATOM 947 C C . SER A 1 117 ? -17.663 -1.351 13.108 1.00 86.75 117 SER A C 1
ATOM 949 O O . SER A 1 117 ? -16.715 -0.746 13.601 1.00 86.75 117 SER A O 1
ATOM 951 N N . ARG A 1 118 ? -17.711 -2.689 13.093 1.00 88.75 118 ARG A N 1
ATOM 952 C CA . ARG A 1 118 ? -16.619 -3.559 13.562 1.00 88.75 118 ARG A CA 1
ATOM 953 C C . ARG A 1 118 ? -15.496 -3.698 12.532 1.00 88.75 118 ARG A C 1
ATOM 955 O O . ARG A 1 118 ? -14.424 -4.207 12.861 1.00 88.75 118 ARG A O 1
ATOM 962 N N . MET A 1 119 ? -15.732 -3.290 11.285 1.00 90.12 119 MET A N 1
ATOM 963 C CA . MET A 1 119 ? -14.739 -3.360 10.222 1.00 90.12 119 MET A CA 1
ATOM 964 C C . MET A 1 119 ? -13.775 -2.173 10.309 1.00 90.12 119 MET A C 1
ATOM 966 O O . MET A 1 119 ? -14.206 -1.026 10.409 1.00 90.12 119 MET A O 1
ATOM 970 N N . PRO A 1 120 ? -12.457 -2.404 10.175 1.00 88.62 120 PRO A N 1
ATOM 971 C CA . PRO A 1 120 ? -11.448 -1.346 10.175 1.00 88.62 120 PRO A CA 1
ATOM 972 C C . PRO A 1 120 ? -11.366 -0.640 8.810 1.00 88.62 120 PRO A C 1
ATOM 974 O O . PRO A 1 120 ? -10.281 -0.394 8.281 1.00 88.62 120 PRO A O 1
ATOM 977 N N . THR A 1 121 ? -12.512 -0.392 8.176 1.00 88.00 121 THR A N 1
ATOM 978 C CA . THR A 1 121 ? -12.612 0.317 6.901 1.00 88.00 121 THR A CA 1
ATOM 979 C C . THR A 1 121 ? -12.831 1.799 7.164 1.00 88.00 121 THR A C 1
ATOM 981 O O . THR A 1 121 ? -13.463 2.196 8.139 1.00 88.00 121 THR A O 1
ATOM 984 N N . VAL A 1 122 ? -12.349 2.648 6.253 1.00 84.69 122 VAL A N 1
ATOM 985 C CA . VAL A 1 122 ? -12.559 4.105 6.347 1.00 84.69 122 VAL A CA 1
ATOM 986 C C . VAL A 1 122 ? -14.051 4.458 6.371 1.00 84.69 122 VAL A C 1
ATOM 988 O O . VAL A 1 122 ? -14.427 5.470 6.941 1.00 84.69 122 VAL A O 1
ATOM 991 N N . ARG A 1 123 ? -14.913 3.608 5.800 1.00 81.31 123 ARG A N 1
ATOM 992 C CA . ARG A 1 123 ? -16.365 3.812 5.782 1.00 81.31 123 ARG A CA 1
ATOM 993 C C . ARG A 1 123 ? -17.033 3.670 7.150 1.00 81.31 123 ARG A C 1
ATOM 995 O O . ARG A 1 123 ? -18.039 4.329 7.379 1.00 81.31 123 ARG A O 1
ATOM 1002 N N . GLY A 1 124 ? -16.474 2.857 8.046 1.00 74.00 124 GLY A N 1
ATOM 1003 C CA . GLY A 1 124 ? -16.969 2.709 9.417 1.00 74.00 124 GLY A CA 1
ATOM 1004 C C . GLY A 1 124 ? -16.475 3.797 10.381 1.00 74.00 124 GLY A C 1
ATOM 1005 O O . GLY A 1 124 ? -16.898 3.818 11.533 1.00 74.00 124 GLY A O 1
ATOM 1006 N N . LEU A 1 125 ? -15.581 4.694 9.938 1.00 80.94 125 LEU A N 1
ATOM 1007 C CA . LEU A 1 125 ? -14.925 5.710 10.765 1.00 80.94 125 LEU A CA 1
ATOM 1008 C C . LEU A 1 125 ? -15.269 7.130 10.303 1.00 80.94 125 LEU A C 1
ATOM 1010 O O . LEU A 1 125 ? -15.373 7.421 9.114 1.00 80.94 125 LEU A O 1
ATOM 1014 N N . THR A 1 126 ? -15.367 8.063 11.249 1.00 86.06 126 THR A N 1
ATOM 1015 C CA . THR A 1 126 ? -15.521 9.484 10.916 1.00 86.06 126 THR A CA 1
ATOM 1016 C C . THR A 1 126 ? -14.188 10.076 10.451 1.00 86.06 126 THR A C 1
ATOM 1018 O O . THR A 1 126 ? -13.173 9.935 11.140 1.00 86.06 126 THR A O 1
ATOM 1021 N N . VAL A 1 127 ? -14.196 10.806 9.332 1.00 88.56 127 VAL A N 1
ATOM 1022 C CA . VAL A 1 127 ? -12.999 11.450 8.753 1.00 88.56 127 VAL A CA 1
ATOM 1023 C C . VAL A 1 127 ? -12.244 12.348 9.753 1.00 88.56 127 VAL A C 1
ATOM 1025 O O . VAL A 1 127 ? -11.021 12.229 9.817 1.00 88.56 127 VAL A O 1
ATOM 1028 N N . PRO A 1 128 ? -12.899 13.186 10.588 1.00 92.12 128 PRO A N 1
ATOM 1029 C CA . PRO A 1 128 ? -12.183 14.043 11.538 1.00 92.12 128 PRO A CA 1
ATOM 1030 C C . PRO A 1 128 ? -11.392 13.259 12.590 1.00 92.12 128 PRO A C 1
ATOM 1032 O O . PRO A 1 128 ? -10.247 13.603 12.875 1.00 92.12 128 PRO A O 1
ATOM 1035 N N . ALA A 1 129 ? -11.970 12.179 13.126 1.00 89.31 129 ALA A N 1
ATOM 1036 C CA . ALA A 1 129 ? -11.291 11.327 14.101 1.00 89.31 129 ALA A CA 1
ATOM 1037 C C . ALA A 1 129 ? -10.068 10.634 13.484 1.00 89.31 129 ALA A C 1
ATOM 1039 O O . ALA A 1 129 ? -9.014 10.561 14.112 1.00 89.31 129 ALA A O 1
ATOM 1040 N N . LEU A 1 130 ? -10.184 10.185 12.230 1.00 88.56 130 LEU A N 1
ATOM 1041 C CA . LEU A 1 130 ? -9.076 9.566 11.506 1.00 88.56 130 LEU A CA 1
ATOM 1042 C C . LEU A 1 130 ? -7.937 10.563 11.249 1.00 88.56 130 LEU A C 1
ATOM 1044 O O . LEU A 1 130 ? -6.775 10.238 11.483 1.00 88.56 130 LEU A O 1
ATOM 1048 N N . CYS A 1 131 ? -8.260 11.780 10.810 1.00 91.38 131 CYS A N 1
ATOM 1049 C CA . CYS A 1 131 ? -7.267 12.834 10.606 1.00 91.38 131 CYS A CA 1
ATOM 1050 C C . CYS A 1 131 ? -6.579 13.229 11.919 1.00 91.38 131 CYS A C 1
ATOM 1052 O O . CYS A 1 131 ? -5.356 13.342 11.952 1.00 91.38 131 CYS A O 1
ATOM 1054 N N . GLY A 1 132 ? -7.342 13.388 13.007 1.00 93.50 132 GLY A N 1
ATOM 1055 C CA . GLY A 1 132 ? -6.787 13.662 14.334 1.00 93.50 132 GLY A CA 1
ATOM 1056 C C . GLY A 1 132 ? -5.815 12.569 14.771 1.00 93.50 132 GLY A C 1
ATOM 1057 O O . GLY A 1 132 ? -4.685 12.860 15.150 1.00 93.50 132 GLY A O 1
ATOM 1058 N N . PHE A 1 133 ? -6.209 11.307 14.600 1.00 90.25 133 PHE A N 1
ATOM 1059 C CA . PHE A 1 133 ? -5.354 10.161 14.881 1.00 90.25 133 PHE A CA 1
ATOM 1060 C C . PHE A 1 133 ? -4.057 10.167 14.053 1.00 90.25 133 PHE A C 1
ATOM 1062 O O . PHE A 1 133 ? -2.977 9.980 14.610 1.00 90.25 133 PHE A O 1
ATOM 1069 N N . MET A 1 134 ? -4.135 10.432 12.743 1.00 90.69 134 MET A N 1
ATOM 1070 C CA . MET A 1 134 ? -2.954 10.513 11.870 1.00 90.69 134 MET A CA 1
ATOM 1071 C C . MET A 1 134 ? -1.974 11.605 12.315 1.00 90.69 134 MET A C 1
ATOM 1073 O O . MET A 1 134 ? -0.763 11.382 12.300 1.00 90.69 134 MET A O 1
ATOM 1077 N N . LEU A 1 135 ? -2.487 12.764 12.738 1.00 91.69 135 LEU A N 1
ATOM 1078 C CA . LEU A 1 135 ? -1.666 13.867 13.240 1.00 91.69 135 LEU A CA 1
ATOM 1079 C C . LEU A 1 135 ? -1.008 13.529 14.581 1.00 91.69 135 LEU A C 1
ATOM 1081 O O . LEU A 1 135 ? 0.157 13.860 14.778 1.00 91.69 135 LEU A O 1
ATOM 1085 N N . THR A 1 136 ? -1.721 12.843 15.480 1.00 91.12 136 THR A N 1
ATOM 1086 C CA . THR A 1 136 ? -1.169 12.409 16.771 1.00 91.12 136 THR A CA 1
ATOM 1087 C C . THR A 1 136 ? -0.069 11.360 16.610 1.00 91.12 136 THR A C 1
ATOM 1089 O O . THR A 1 136 ? 0.915 11.406 17.341 1.00 91.12 136 THR A O 1
ATOM 1092 N N . GLN A 1 137 ? -0.213 10.417 15.671 1.00 89.62 137 GLN A N 1
ATOM 1093 C CA . GLN A 1 137 ? 0.806 9.386 15.438 1.00 89.62 137 GLN A CA 1
ATOM 1094 C C . GLN A 1 137 ? 2.045 9.931 14.718 1.00 89.62 137 GLN A C 1
ATOM 1096 O O . GLN A 1 137 ? 3.171 9.569 15.058 1.00 89.62 137 GLN A O 1
ATOM 1101 N N . GLY A 1 138 ? 1.843 10.798 13.724 1.00 89.81 138 GLY A N 1
ATOM 1102 C CA . GLY A 1 138 ? 2.921 11.316 12.887 1.00 89.81 138 GLY A CA 1
ATOM 1103 C C . GLY A 1 138 ? 3.540 10.266 11.953 1.00 89.81 138 GLY A C 1
ATOM 1104 O O . GLY A 1 138 ? 3.206 9.081 11.969 1.00 89.81 138 GLY A O 1
ATOM 1105 N N . ALA A 1 139 ? 4.453 10.720 11.092 1.00 88.56 139 ALA A N 1
ATOM 1106 C CA . ALA A 1 139 ? 5.196 9.851 10.184 1.00 88.56 139 ALA A CA 1
ATOM 1107 C C . ALA A 1 139 ? 6.558 9.493 10.794 1.00 88.56 139 ALA A C 1
ATOM 1109 O O . ALA A 1 139 ? 7.371 10.369 11.082 1.00 88.56 139 ALA A O 1
ATOM 1110 N N . SER A 1 140 ? 6.823 8.199 10.961 1.00 89.44 140 SER A N 1
ATOM 1111 C CA . SER A 1 140 ? 8.098 7.679 11.459 1.00 89.44 140 SER A CA 1
ATOM 1112 C C . SER A 1 140 ? 8.554 6.487 10.623 1.00 89.44 140 SER A C 1
ATOM 1114 O O . SER A 1 140 ? 7.749 5.829 9.966 1.00 89.44 140 SER A O 1
ATOM 1116 N N . ARG A 1 141 ? 9.857 6.195 10.646 1.00 88.69 141 ARG A N 1
ATOM 1117 C CA . ARG A 1 141 ? 10.429 4.965 10.071 1.00 88.69 141 ARG A CA 1
ATOM 1118 C C . ARG A 1 141 ? 10.410 3.790 11.047 1.00 88.69 141 ARG A C 1
ATOM 1120 O O . ARG A 1 141 ? 10.698 2.667 10.643 1.00 88.69 141 ARG A O 1
ATOM 1127 N N . ASN A 1 142 ? 10.060 4.032 12.307 1.00 89.44 142 ASN A N 1
ATOM 1128 C CA . ASN A 1 142 ? 9.968 2.981 13.310 1.00 89.44 142 ASN A CA 1
ATOM 1129 C C . ASN A 1 142 ? 8.669 2.198 13.120 1.00 89.44 142 ASN A C 1
ATOM 1131 O O . ASN A 1 142 ? 7.595 2.787 13.008 1.00 89.44 142 ASN A O 1
ATOM 1135 N N . ALA A 1 143 ? 8.763 0.869 13.104 1.00 86.31 143 ALA A N 1
ATOM 1136 C CA . ALA A 1 143 ? 7.584 0.016 13.115 1.00 86.31 143 ALA A CA 1
ATOM 1137 C C . ALA A 1 143 ? 6.913 0.117 14.491 1.00 86.31 143 ALA A C 1
ATOM 1139 O O . ALA A 1 143 ? 7.439 -0.392 15.480 1.00 86.31 143 ALA A O 1
ATOM 1140 N N . VAL A 1 144 ? 5.771 0.801 14.546 1.00 86.69 144 VAL A N 1
ATOM 1141 C CA . VAL A 1 144 ? 4.975 0.958 15.766 1.00 86.69 144 VAL A CA 1
ATOM 1142 C C . VAL A 1 144 ? 3.799 -0.007 15.714 1.00 86.69 144 VAL A C 1
ATOM 1144 O O . VAL A 1 144 ? 3.032 -0.036 14.745 1.00 86.69 144 VAL A O 1
ATOM 1147 N N . THR A 1 145 ? 3.675 -0.791 16.777 1.00 88.25 145 THR A N 1
ATOM 1148 C CA . THR A 1 145 ? 2.531 -1.661 17.025 1.00 88.25 145 THR A CA 1
ATOM 1149 C C . THR A 1 145 ? 1.637 -0.985 18.054 1.00 88.25 145 THR A C 1
ATOM 1151 O O . THR A 1 145 ? 2.093 -0.661 19.147 1.00 88.25 145 THR A O 1
ATOM 1154 N N . MET A 1 146 ? 0.384 -0.751 17.685 1.00 85.94 146 MET A N 1
ATOM 1155 C CA . MET A 1 146 ? -0.609 -0.061 18.500 1.00 85.94 146 MET A CA 1
ATOM 1156 C C . MET A 1 146 ? -1.557 -1.057 19.161 1.00 85.94 146 MET A C 1
ATOM 1158 O O . MET A 1 146 ? -2.037 -1.987 18.499 1.00 85.94 146 MET A O 1
ATOM 1162 N N . ASP A 1 147 ? -1.810 -0.843 20.450 1.00 82.75 147 ASP A N 1
ATOM 1163 C CA . ASP A 1 147 ? -2.776 -1.605 21.249 1.00 82.75 147 ASP A CA 1
ATOM 1164 C C . ASP A 1 147 ? -4.188 -1.009 21.176 1.00 82.75 147 ASP A C 1
ATOM 1166 O O . ASP A 1 147 ? -4.305 0.234 21.101 1.00 82.75 147 ASP A O 1
#

InterPro domains:
  IPR020061 Glutamine-tRNA ligase, alpha-bundle domain superfamily [G3DSA:1.10.1160.10] (89-147)
  IPR050132 Glutamine/Glutamate--tRNA Ligase [PTHR43097] (71-147)

Secondary structure (DSSP, 8-state):
---S-SSSSTTTTTSSS--B--STT-TTTT--HHHHHHHHHHHHHT-HHHHT---BB-S-SS-S-TTTTTPBPPP--TTS-PPP---PPPEESS----HHHHHHHHHTTSSS-TT-TTS-SGGGS-HHHHHHHHHHH---SS-PEE-